Protein AF-A0A918HJY4-F1 (afdb_monomer_lite)

Sequence (134 aa):
MRSRVPYRKIPTGVTMERHVLESLLTGDDEASLKALATLRSGATYWVGDRAQPAGQHAGVFNRRLQRMRMRGLEPLGLERAVQLIREHGRPVRTGLIDSADRTWTTLLFLTEDGSALLACAGWPLPLVISEPPL

Organism: NCBI:txid68254

Secondary structure (DSSP, 8-state):
-----------SS-PPPHHHHHHH---SSHHHHHHHHHHHTT-EEEE-S--B-HHHHHHHHHHHHHHHHTTT---BTHHHHHHHHHHH-S-EEEEEEE-TTSSEEEEEEEETTSSSEEEEEEEESS---PPPP-

Structure (mmCIF, N/CA/C/O backbone):
data_AF-A0A918HJY4-F1
#
_entry.id   AF-A0A918HJY4-F1
#
loop_
_atom_site.group_PDB
_atom_site.id
_atom_site.type_symbol
_atom_site.label_atom_id
_atom_site.label_alt_id
_atom_site.label_comp_id
_atom_site.label_asym_id
_atom_site.label_entity_id
_atom_site.label_seq_id
_atom_site.pdbx_PDB_ins_code
_atom_site.Cartn_x
_atom_site.Cartn_y
_atom_site.Cartn_z
_atom_site.occupancy
_atom_site.B_iso_or_equiv
_atom_site.auth_seq_id
_atom_site.auth_comp_id
_atom_site.auth_asym_id
_atom_site.auth_atom_id
_atom_site.pdbx_PDB_model_num
ATOM 1 N N . MET A 1 1 ? 29.808 -1.684 5.540 1.00 31.88 1 MET A N 1
ATOM 2 C CA . MET A 1 1 ? 29.108 -2.984 5.633 1.00 31.88 1 MET A CA 1
ATOM 3 C C . MET A 1 1 ? 27.619 -2.722 5.875 1.00 31.88 1 MET A C 1
ATOM 5 O O . MET A 1 1 ? 27.219 -2.482 7.005 1.00 31.88 1 MET A O 1
ATOM 9 N N . ARG A 1 2 ? 26.800 -2.600 4.817 1.00 35.09 2 ARG A N 1
ATOM 10 C CA . ARG A 1 2 ? 25.359 -2.310 4.967 1.00 35.09 2 ARG A CA 1
ATOM 11 C C . ARG A 1 2 ? 24.637 -3.614 5.295 1.00 35.09 2 ARG A C 1
ATOM 13 O O . ARG A 1 2 ? 24.526 -4.485 4.438 1.00 35.09 2 ARG A O 1
ATOM 20 N N . SER A 1 3 ? 24.207 -3.740 6.547 1.00 26.62 3 SER A N 1
ATOM 21 C CA . SER A 1 3 ? 23.394 -4.852 7.033 1.00 26.62 3 SER A CA 1
ATOM 22 C C . SER A 1 3 ? 22.150 -4.997 6.153 1.00 26.62 3 SER A C 1
ATOM 24 O O . SER A 1 3 ? 21.300 -4.105 6.104 1.00 26.62 3 SER A O 1
ATOM 26 N N . ARG A 1 4 ? 22.078 -6.100 5.400 1.00 39.03 4 ARG A N 1
ATOM 27 C CA . ARG A 1 4 ? 20.850 -6.546 4.743 1.00 39.03 4 ARG A CA 1
ATOM 28 C C . ARG A 1 4 ? 19.923 -6.976 5.870 1.00 39.03 4 ARG A C 1
ATOM 30 O O . ARG A 1 4 ? 20.166 -8.011 6.480 1.00 39.03 4 ARG A O 1
ATOM 37 N N . VAL A 1 5 ? 18.899 -6.177 6.167 1.00 35.69 5 VAL A N 1
ATOM 38 C CA . VAL A 1 5 ? 17.788 -6.637 7.007 1.00 35.69 5 VAL A CA 1
ATOM 39 C C . VAL A 1 5 ? 17.238 -7.887 6.312 1.00 35.69 5 VAL A C 1
ATOM 41 O O . VAL A 1 5 ? 16.778 -7.768 5.174 1.00 35.69 5 VAL A O 1
ATOM 44 N N . PRO A 1 6 ? 17.368 -9.089 6.901 1.00 37.25 6 PRO A N 1
ATOM 45 C CA . PRO A 1 6 ? 16.893 -10.297 6.252 1.00 37.25 6 PRO A CA 1
ATOM 46 C C . PRO A 1 6 ? 15.381 -10.170 6.090 1.00 37.25 6 PRO A C 1
ATOM 48 O O . PRO A 1 6 ? 14.694 -9.755 7.028 1.00 37.25 6 PRO A O 1
ATOM 51 N N . TYR A 1 7 ? 14.882 -10.492 4.892 1.00 41.03 7 TYR A N 1
ATOM 52 C CA . TYR A 1 7 ? 13.454 -10.649 4.626 1.00 41.03 7 TYR A CA 1
ATOM 53 C C . TYR A 1 7 ? 12.853 -11.460 5.777 1.00 41.03 7 TYR A C 1
ATOM 55 O O . TYR A 1 7 ? 13.24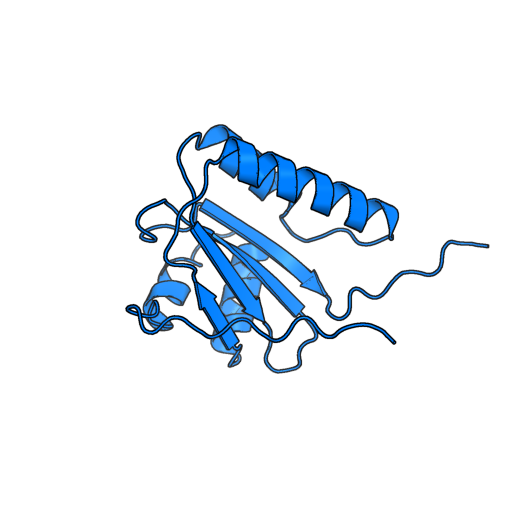1 -12.602 6.032 1.00 41.03 7 TYR A O 1
ATOM 63 N N . ARG A 1 8 ? 12.002 -10.795 6.559 1.00 46.16 8 ARG A N 1
ATOM 64 C CA . ARG A 1 8 ? 11.432 -11.324 7.794 1.00 46.16 8 ARG A CA 1
ATOM 65 C C . ARG A 1 8 ? 10.645 -12.582 7.423 1.00 46.16 8 ARG A C 1
ATOM 67 O O . ARG A 1 8 ? 9.794 -12.515 6.544 1.00 46.16 8 ARG A O 1
ATOM 74 N N . LYS A 1 9 ? 10.978 -13.704 8.073 1.00 40.16 9 LYS A N 1
ATOM 75 C CA . LYS A 1 9 ? 10.272 -14.997 8.029 1.00 40.16 9 LYS A CA 1
ATOM 76 C C . LYS A 1 9 ? 8.768 -14.764 7.814 1.00 40.16 9 LYS A C 1
ATOM 78 O O . LYS A 1 9 ? 8.147 -14.122 8.661 1.00 40.16 9 LYS A O 1
ATOM 83 N N . ILE A 1 10 ? 8.222 -15.246 6.695 1.00 47.25 10 ILE A N 1
ATOM 84 C CA . ILE A 1 10 ? 6.778 -15.226 6.428 1.00 47.25 10 ILE A CA 1
ATOM 85 C C . ILE A 1 10 ? 6.127 -16.055 7.549 1.00 47.25 10 ILE A C 1
ATOM 87 O O . ILE A 1 10 ? 6.486 -17.228 7.694 1.00 47.25 10 ILE A O 1
ATOM 91 N N . PRO A 1 11 ? 5.275 -15.475 8.414 1.00 43.75 11 PRO A N 1
ATOM 92 C CA . PRO A 1 11 ? 4.579 -16.245 9.434 1.00 43.75 11 PRO A CA 1
ATOM 93 C C . PRO A 1 11 ? 3.639 -17.235 8.747 1.00 43.75 11 PRO A C 1
ATOM 95 O O . PRO A 1 11 ? 2.965 -16.887 7.786 1.00 43.75 11 PRO A O 1
ATOM 98 N N . THR A 1 12 ? 3.579 -18.462 9.252 1.00 44.31 12 THR A N 1
ATOM 99 C CA . THR A 1 12 ? 2.701 -19.547 8.784 1.00 44.31 12 THR A CA 1
ATOM 100 C C . THR A 1 12 ? 1.235 -19.340 9.206 1.00 44.31 12 THR A C 1
ATOM 102 O O . THR A 1 12 ? 0.589 -20.267 9.689 1.00 44.31 12 THR A O 1
ATOM 105 N N . GLY A 1 13 ? 0.731 -18.108 9.092 1.00 44.38 13 GLY A N 1
ATOM 106 C CA . GLY A 1 13 ? -0.693 -17.774 9.134 1.00 44.38 13 GLY A CA 1
ATOM 107 C C . GLY A 1 13 ? -1.265 -17.788 7.717 1.00 44.38 13 GLY A C 1
ATOM 108 O O . GLY A 1 13 ? -0.501 -17.699 6.755 1.00 44.38 13 GLY A O 1
ATOM 109 N N . VAL A 1 14 ? -2.587 -17.950 7.583 1.00 52.50 14 VAL A N 1
ATOM 110 C CA . VAL A 1 14 ? -3.303 -17.955 6.293 1.00 52.50 14 VAL A CA 1
ATOM 111 C C . VAL A 1 14 ? -2.826 -16.770 5.456 1.00 52.50 14 VAL A C 1
ATOM 113 O O . VAL A 1 14 ? -3.150 -15.620 5.740 1.00 52.50 14 VAL A O 1
ATOM 116 N N . THR A 1 15 ? -1.998 -17.049 4.453 1.00 71.94 15 THR A N 1
ATOM 117 C CA . THR A 1 15 ? -1.514 -16.016 3.545 1.00 71.94 15 THR A CA 1
ATOM 118 C C . THR A 1 15 ? -2.700 -15.625 2.679 1.00 71.94 15 THR A C 1
ATOM 120 O O . THR A 1 15 ? -3.377 -16.500 2.147 1.00 71.94 15 THR A O 1
ATOM 123 N N . MET A 1 16 ? -2.999 -14.328 2.584 1.00 89.25 16 MET A N 1
ATOM 124 C CA . MET A 1 16 ? -4.033 -13.843 1.669 1.00 89.25 16 MET A CA 1
ATOM 125 C C . MET A 1 16 ? -3.768 -14.421 0.279 1.00 89.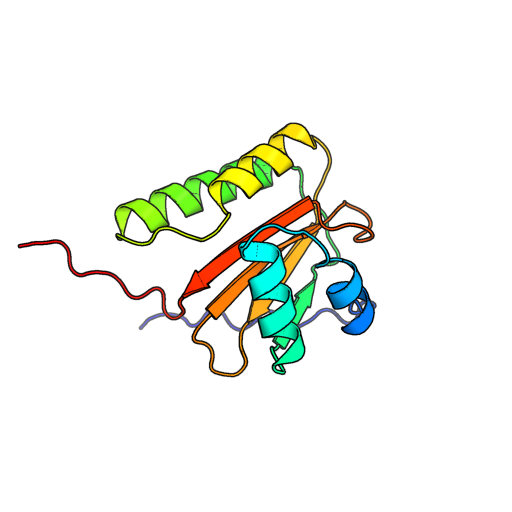25 16 MET A C 1
ATOM 127 O O . MET A 1 16 ? -2.672 -14.250 -0.240 1.00 89.25 16 MET A O 1
ATOM 131 N N . GLU A 1 17 ? -4.756 -15.089 -0.310 1.00 93.62 17 GLU A N 1
ATOM 132 C CA . GLU A 1 17 ? -4.614 -15.662 -1.646 1.00 93.62 17 GLU A CA 1
ATOM 133 C C . GLU A 1 17 ? -4.467 -14.563 -2.704 1.00 93.62 17 GLU A C 1
ATOM 135 O O . GLU A 1 17 ? -5.076 -13.492 -2.609 1.00 93.62 17 GLU A O 1
ATOM 140 N N . ARG A 1 18 ? -3.693 -14.837 -3.761 1.00 94.75 18 ARG A N 1
ATOM 141 C CA . ARG A 1 18 ? -3.380 -13.834 -4.797 1.00 94.75 18 ARG A CA 1
ATOM 142 C C . ARG A 1 18 ? -4.648 -13.284 -5.439 1.00 94.75 18 ARG A C 1
ATOM 144 O O . ARG A 1 18 ? -4.770 -12.076 -5.600 1.00 94.75 18 ARG A O 1
ATOM 151 N N . HIS A 1 19 ? -5.592 -14.163 -5.770 1.00 95.69 19 HIS A N 1
ATOM 152 C CA . HIS A 1 19 ? -6.849 -13.766 -6.402 1.00 95.69 19 HIS A CA 1
ATOM 153 C C . HIS A 1 19 ? -7.703 -12.876 -5.483 1.00 95.69 19 HIS A C 1
ATOM 155 O O . HIS A 1 19 ? -8.420 -12.007 -5.973 1.00 95.69 19 HIS A O 1
ATOM 161 N N . VAL A 1 20 ? -7.614 -13.057 -4.156 1.00 95.88 20 VAL A N 1
ATOM 162 C CA . VAL A 1 20 ? -8.282 -12.176 -3.188 1.00 95.88 20 VAL A CA 1
ATOM 163 C C . VAL A 1 20 ? -7.640 -10.802 -3.260 1.00 95.88 20 VAL A C 1
ATOM 165 O O . VAL A 1 20 ? -8.344 -9.820 -3.464 1.00 95.88 20 VAL A O 1
ATOM 168 N N . LEU A 1 21 ? -6.310 -10.724 -3.188 1.00 96.25 21 LEU A N 1
ATOM 169 C CA . LEU A 1 21 ? -5.611 -9.445 -3.287 1.00 96.25 21 LEU A CA 1
ATOM 170 C C . LEU A 1 21 ? -5.886 -8.728 -4.620 1.00 96.25 21 LEU A C 1
ATOM 172 O O . LEU A 1 21 ? -6.122 -7.524 -4.619 1.00 96.25 21 LEU A O 1
ATOM 176 N N . GLU A 1 22 ? -5.922 -9.451 -5.741 1.00 96.88 22 GLU A N 1
ATOM 177 C CA . GLU A 1 22 ? -6.316 -8.887 -7.038 1.00 96.88 22 GLU A CA 1
ATOM 178 C C . GLU A 1 22 ? -7.724 -8.281 -6.999 1.00 96.88 22 GLU A C 1
ATOM 180 O O . GLU A 1 22 ? -7.923 -7.183 -7.514 1.00 96.88 22 GLU A O 1
ATOM 185 N N . SER A 1 23 ? -8.684 -8.950 -6.349 1.00 96.75 23 SER A N 1
ATOM 186 C CA . SER A 1 23 ? -10.055 -8.439 -6.214 1.00 96.75 23 SER A CA 1
ATOM 187 C C . SER A 1 23 ? -10.175 -7.199 -5.321 1.00 96.75 23 SER A C 1
ATOM 189 O O . SER A 1 23 ? -11.150 -6.466 -5.442 1.00 96.75 23 SER A O 1
ATOM 191 N N . LEU A 1 24 ? -9.191 -6.937 -4.453 1.00 96.62 24 LEU A N 1
ATOM 192 C CA . LEU A 1 24 ? -9.148 -5.726 -3.627 1.00 96.62 24 LEU A CA 1
ATOM 193 C C . LEU A 1 24 ? -8.503 -4.533 -4.347 1.00 96.62 24 LEU A C 1
ATOM 195 O O . LEU A 1 24 ? -8.679 -3.395 -3.920 1.00 96.62 24 LEU A O 1
ATOM 199 N N . LEU A 1 25 ? -7.756 -4.771 -5.430 1.00 96.19 25 LEU A N 1
ATOM 200 C CA . LEU A 1 25 ? -7.044 -3.748 -6.207 1.00 96.19 25 LEU A CA 1
ATOM 201 C C . LEU A 1 25 ? -7.888 -3.211 -7.377 1.00 96.19 25 LEU A C 1
ATOM 203 O O . LEU A 1 25 ? -7.358 -2.888 -8.436 1.00 96.19 25 LEU A O 1
ATOM 207 N N . THR A 1 26 ? -9.206 -3.120 -7.203 1.00 89.38 26 THR A N 1
ATOM 208 C CA . THR A 1 26 ? -10.149 -2.642 -8.232 1.00 89.38 26 THR A CA 1
ATOM 209 C C . THR A 1 26 ? -10.376 -1.130 -8.192 1.00 89.38 26 THR A C 1
ATOM 211 O O . THR A 1 26 ? -11.348 -0.649 -8.763 1.00 89.38 26 THR A O 1
ATOM 214 N N . GLY A 1 27 ? -9.538 -0.380 -7.471 1.00 83.69 27 GLY A N 1
ATOM 215 C CA . GLY A 1 27 ? -9.596 1.080 -7.462 1.00 83.69 27 GLY A CA 1
ATOM 216 C C . GLY A 1 27 ? -9.166 1.672 -8.805 1.00 83.69 27 GLY A C 1
ATOM 217 O O . GLY A 1 27 ? -8.258 1.152 -9.451 1.00 83.69 27 GLY A O 1
ATOM 218 N N . ASP A 1 28 ? -9.785 2.789 -9.187 1.00 86.88 28 ASP A N 1
ATOM 219 C CA . ASP A 1 28 ? -9.492 3.499 -10.442 1.00 86.88 28 ASP A CA 1
ATOM 220 C C . ASP A 1 28 ? -8.288 4.453 -10.336 1.00 86.88 28 ASP A C 1
ATOM 222 O O . ASP A 1 28 ? -7.912 5.107 -11.311 1.00 86.88 28 ASP A O 1
ATOM 226 N N . ASP A 1 29 ? -7.673 4.569 -9.155 1.00 92.50 29 ASP A N 1
ATOM 227 C CA . ASP A 1 29 ? -6.473 5.380 -8.985 1.00 92.50 29 ASP A CA 1
ATOM 228 C C . ASP A 1 29 ? -5.239 4.701 -9.600 1.00 92.50 29 ASP A C 1
ATOM 230 O O . ASP A 1 29 ? -5.103 3.475 -9.632 1.00 92.50 29 ASP A O 1
ATOM 234 N N . GLU A 1 30 ? -4.299 5.519 -10.073 1.00 94.69 30 GLU A N 1
ATOM 235 C CA . GLU A 1 30 ? -3.109 5.048 -10.785 1.00 94.69 30 GLU A CA 1
ATOM 236 C C . GLU A 1 30 ? -2.266 4.063 -9.952 1.00 94.69 30 GLU A C 1
ATOM 238 O O . GLU A 1 30 ? -1.685 3.124 -10.505 1.00 94.69 30 GLU A O 1
ATOM 243 N N . ALA A 1 31 ? -2.208 4.233 -8.623 1.00 95.81 31 ALA A N 1
ATOM 244 C CA . ALA A 1 31 ? -1.452 3.329 -7.763 1.00 95.81 31 ALA A CA 1
ATOM 245 C C . ALA A 1 31 ? -2.104 1.942 -7.727 1.00 95.81 31 ALA A C 1
ATOM 247 O O . ALA A 1 31 ? -1.395 0.945 -7.883 1.00 95.81 31 ALA A O 1
ATOM 248 N N . SER A 1 32 ? -3.431 1.877 -7.593 1.00 95.94 32 SER A N 1
ATOM 249 C CA . SER A 1 32 ? -4.196 0.623 -7.582 1.00 95.94 32 SER A CA 1
ATOM 250 C C . SER A 1 32 ? -4.096 -0.118 -8.916 1.00 95.94 32 SER A C 1
ATOM 252 O O . SER A 1 32 ? -3.772 -1.309 -8.935 1.00 95.94 32 SER A O 1
ATOM 254 N N . LEU A 1 33 ? -4.247 0.591 -10.039 1.00 96.38 33 LEU A N 1
ATOM 255 C CA . LEU A 1 33 ? -4.094 0.009 -11.378 1.00 96.38 33 LEU A CA 1
ATOM 256 C C . LEU A 1 33 ? -2.686 -0.562 -11.594 1.00 96.38 33 LEU A C 1
ATOM 258 O O . LEU A 1 33 ? -2.521 -1.694 -12.062 1.00 96.38 33 LEU A O 1
ATOM 262 N N . LYS A 1 34 ? -1.652 0.193 -11.207 1.00 97.00 34 LYS A N 1
ATOM 263 C CA . LYS A 1 34 ? -0.261 -0.254 -11.321 1.00 97.00 34 LYS A CA 1
ATOM 264 C C . LYS A 1 34 ? 0.038 -1.436 -10.400 1.00 97.00 34 LYS A C 1
ATOM 266 O O . LYS A 1 34 ? 0.749 -2.359 -10.805 1.00 97.00 34 LYS A O 1
ATOM 271 N N . ALA A 1 35 ? -0.509 -1.439 -9.187 1.00 97.62 35 ALA A N 1
ATOM 272 C CA . ALA A 1 35 ? -0.388 -2.541 -8.241 1.00 97.62 35 ALA A CA 1
ATOM 273 C C . ALA A 1 35 ? -0.997 -3.832 -8.799 1.00 97.62 35 ALA A C 1
ATOM 275 O O . ALA A 1 35 ? -0.343 -4.875 -8.771 1.00 97.62 35 ALA A O 1
ATOM 276 N N . LEU A 1 36 ? -2.205 -3.750 -9.366 1.00 97.75 36 LEU A N 1
ATOM 277 C CA . LEU A 1 36 ? -2.893 -4.882 -9.985 1.00 97.75 36 LEU A CA 1
ATOM 278 C C . LEU A 1 36 ? -2.109 -5.434 -11.179 1.00 97.75 36 LEU A C 1
ATOM 280 O O . LEU A 1 36 ? -1.880 -6.641 -11.266 1.00 97.75 36 LEU A O 1
ATOM 284 N N . ALA A 1 37 ? -1.648 -4.559 -12.076 1.00 96.94 37 ALA A N 1
ATOM 285 C CA . ALA A 1 37 ? -0.833 -4.959 -13.221 1.00 96.94 37 ALA A CA 1
ATOM 286 C C . ALA A 1 37 ? 0.474 -5.639 -12.774 1.00 96.94 37 ALA A C 1
ATOM 288 O O . ALA A 1 37 ? 0.849 -6.692 -13.297 1.00 96.94 37 ALA A O 1
ATOM 289 N N . THR A 1 38 ? 1.133 -5.083 -11.753 1.00 97.00 38 THR A N 1
ATOM 290 C CA . THR A 1 38 ? 2.358 -5.646 -11.169 1.00 97.00 38 THR A CA 1
ATOM 291 C C . THR A 1 38 ? 2.091 -7.024 -10.564 1.00 97.00 38 THR A C 1
ATOM 293 O O . THR A 1 38 ? 2.841 -7.967 -10.817 1.00 97.00 38 THR A O 1
ATOM 296 N N . LEU A 1 39 ? 0.994 -7.171 -9.815 1.00 96.75 39 LEU A N 1
ATOM 297 C CA . LEU A 1 39 ? 0.599 -8.436 -9.203 1.00 96.75 39 LEU A CA 1
ATOM 298 C C . LEU A 1 39 ? 0.333 -9.522 -10.252 1.00 96.75 39 LEU A C 1
ATOM 300 O O . LEU A 1 39 ? 0.846 -10.633 -10.120 1.00 96.75 39 LEU A O 1
ATOM 304 N N . ARG A 1 40 ? -0.390 -9.187 -11.324 1.00 96.56 40 ARG A N 1
ATOM 305 C CA . ARG A 1 40 ? -0.673 -10.099 -12.446 1.00 96.56 40 ARG A CA 1
ATOM 306 C C . ARG A 1 40 ? 0.572 -10.486 -13.240 1.00 96.56 40 ARG A C 1
ATOM 308 O O . ARG A 1 40 ? 0.629 -11.579 -13.789 1.00 96.56 40 ARG A O 1
ATOM 315 N N . SER A 1 41 ? 1.598 -9.640 -13.233 1.00 96.00 41 SER A N 1
ATOM 316 C CA . SER A 1 41 ? 2.887 -9.886 -13.899 1.00 96.00 41 SER A CA 1
ATOM 317 C C . SER A 1 41 ? 3.834 -10.797 -13.099 1.00 96.00 41 SER A C 1
ATOM 319 O O . SER A 1 41 ? 5.034 -10.831 -13.356 1.00 96.00 41 SER A O 1
ATOM 321 N N . GLY A 1 42 ? 3.321 -11.530 -12.106 1.00 95.12 42 GLY A N 1
ATOM 322 C CA . GLY A 1 42 ? 4.098 -12.512 -11.344 1.00 95.12 42 GLY A CA 1
ATOM 323 C C . GLY A 1 42 ? 4.876 -11.939 -10.157 1.00 95.12 42 GLY A C 1
ATOM 324 O O . GLY A 1 42 ? 5.809 -12.577 -9.674 1.00 95.12 42 GLY A O 1
ATOM 325 N N . ALA A 1 43 ? 4.501 -10.758 -9.657 1.00 95.94 43 ALA A N 1
ATOM 326 C CA . ALA A 1 43 ? 5.120 -10.168 -8.471 1.00 95.94 43 ALA A CA 1
ATOM 327 C C . ALA A 1 43 ? 5.042 -11.075 -7.233 1.00 95.94 43 ALA A C 1
ATOM 329 O O . ALA A 1 43 ? 4.085 -11.841 -7.052 1.00 95.94 43 ALA A O 1
ATOM 330 N N . THR A 1 44 ? 6.018 -10.926 -6.340 1.00 95.12 44 THR A N 1
ATOM 331 C CA . THR A 1 44 ? 5.944 -11.466 -4.977 1.00 95.12 44 THR A CA 1
ATOM 332 C C . THR A 1 44 ? 5.165 -10.510 -4.088 1.00 95.12 44 THR A C 1
ATOM 334 O O . THR A 1 44 ? 5.245 -9.298 -4.272 1.00 95.12 44 THR A O 1
ATOM 337 N N . TYR A 1 45 ? 4.429 -11.028 -3.110 1.00 95.44 45 TYR A N 1
ATOM 338 C CA . TYR A 1 45 ? 3.670 -10.188 -2.192 1.00 95.44 45 TYR A CA 1
ATOM 339 C C . TYR A 1 45 ? 3.595 -10.808 -0.799 1.00 95.44 45 TYR A C 1
ATOM 341 O O . TYR A 1 45 ? 3.819 -12.006 -0.618 1.00 95.44 45 TYR A O 1
ATOM 349 N N . TRP A 1 46 ? 3.275 -9.971 0.182 1.00 94.00 46 TRP A N 1
ATOM 350 C CA . TRP A 1 46 ? 2.899 -10.400 1.523 1.00 94.00 46 TRP A CA 1
ATOM 351 C C . TRP A 1 46 ? 1.908 -9.408 2.129 1.00 94.00 46 TRP A C 1
ATOM 353 O O . TRP A 1 46 ? 1.952 -8.211 1.842 1.00 94.00 46 TRP A O 1
ATOM 363 N N . VAL A 1 47 ? 1.040 -9.902 3.006 1.00 92.25 47 VAL A N 1
ATOM 364 C CA . VAL A 1 47 ? 0.135 -9.090 3.826 1.00 92.25 47 VAL A CA 1
ATOM 365 C C . VAL A 1 47 ? 0.365 -9.473 5.279 1.00 92.25 47 VAL A C 1
ATOM 367 O O . VAL A 1 47 ? 0.447 -10.652 5.606 1.00 92.25 47 VAL A O 1
ATOM 370 N N . GLY A 1 48 ? 0.555 -8.482 6.146 1.00 89.19 48 GLY A N 1
ATOM 371 C CA . GLY A 1 48 ? 0.766 -8.724 7.567 1.00 89.19 48 GLY A CA 1
ATOM 372 C C . GLY A 1 48 ? -0.548 -9.010 8.290 1.00 89.19 48 GLY A C 1
ATOM 373 O O . GLY A 1 48 ? -1.507 -8.258 8.143 1.00 89.19 48 GLY A O 1
ATOM 374 N N . ASP A 1 49 ? -0.558 -10.028 9.152 1.00 85.88 49 ASP A N 1
ATOM 375 C CA . ASP A 1 49 ? -1.744 -10.418 9.937 1.00 85.88 49 ASP A CA 1
ATOM 376 C C . ASP A 1 49 ? -2.145 -9.392 11.009 1.00 85.88 49 ASP A C 1
ATOM 378 O O . ASP A 1 49 ? -3.267 -9.400 11.515 1.00 85.88 49 ASP A O 1
ATOM 382 N N . ARG A 1 50 ? -1.213 -8.518 11.408 1.00 88.56 50 ARG A N 1
ATOM 383 C CA . ARG A 1 50 ? -1.415 -7.562 12.503 1.00 88.56 50 ARG A CA 1
ATOM 384 C C . ARG A 1 50 ? -1.781 -6.190 11.965 1.00 88.56 50 ARG A C 1
ATOM 386 O O . ARG A 1 50 ? -1.004 -5.590 11.220 1.00 88.56 50 ARG A O 1
ATOM 393 N N . ALA A 1 51 ? -2.908 -5.668 12.430 1.00 92.31 51 ALA A N 1
ATOM 394 C CA . ALA A 1 51 ? -3.234 -4.263 12.270 1.00 92.31 51 ALA A CA 1
ATOM 395 C C . ALA A 1 51 ? -2.426 -3.407 13.260 1.00 92.31 51 ALA A C 1
ATOM 397 O O . ALA A 1 51 ? -2.116 -3.849 14.369 1.00 92.31 51 ALA A O 1
ATOM 398 N N . GLN A 1 52 ? -2.083 -2.180 12.871 1.00 90.81 52 GLN A N 1
ATOM 399 C CA . GLN A 1 52 ? -1.529 -1.177 13.786 1.00 90.81 52 GLN A CA 1
ATOM 400 C C . GLN A 1 52 ? -2.416 0.071 13.803 1.00 90.81 52 GLN A C 1
ATOM 402 O O . GLN A 1 52 ? -3.119 0.329 12.823 1.00 90.81 52 GLN A O 1
ATOM 407 N N . PRO A 1 53 ? -2.375 0.880 14.876 1.00 92.06 53 PRO A N 1
ATOM 408 C CA . PRO A 1 53 ? -3.187 2.089 14.973 1.00 92.06 53 PRO A CA 1
ATOM 409 C C . PRO A 1 53 ? -2.971 3.037 13.782 1.00 92.06 53 PRO A C 1
ATOM 411 O O . PRO A 1 53 ? -1.828 3.367 13.448 1.00 92.06 53 PRO A O 1
ATOM 414 N N . ALA A 1 54 ? -4.061 3.533 13.183 1.00 85.31 54 ALA A N 1
ATOM 415 C CA . ALA A 1 54 ? -4.013 4.449 12.037 1.00 85.31 54 ALA A CA 1
ATOM 416 C C . ALA A 1 54 ? -3.121 5.671 12.289 1.00 85.31 54 ALA A C 1
ATOM 418 O O . ALA A 1 54 ? -2.287 6.004 11.451 1.00 85.31 54 ALA A O 1
ATOM 419 N N . GLY A 1 55 ? -3.233 6.308 13.462 1.00 80.75 55 GLY A N 1
ATOM 420 C CA . GLY A 1 55 ? -2.418 7.478 13.809 1.00 80.75 55 GLY A CA 1
ATOM 421 C C . GLY A 1 55 ? -0.911 7.190 13.795 1.00 80.75 55 GLY A C 1
ATOM 422 O O . GLY A 1 55 ? -0.125 7.992 13.283 1.00 80.75 55 GLY A O 1
ATOM 423 N N . GLN A 1 56 ? -0.504 6.010 14.275 1.00 86.75 56 GLN A N 1
ATOM 424 C CA . GLN A 1 56 ? 0.889 5.566 14.229 1.00 86.75 56 GLN A CA 1
ATOM 425 C C . GLN A 1 56 ? 1.338 5.316 12.782 1.00 86.75 56 GLN A C 1
ATOM 427 O O . GLN A 1 56 ? 2.391 5.817 12.375 1.00 86.75 56 GLN A O 1
ATOM 432 N N . HIS A 1 57 ? 0.537 4.600 11.987 1.00 85.19 57 HIS A N 1
ATOM 433 C CA . HIS A 1 57 ? 0.856 4.327 10.584 1.00 85.19 57 HIS A CA 1
ATOM 434 C C . HIS A 1 57 ? 0.942 5.607 9.747 1.00 85.19 57 HIS A C 1
ATOM 436 O O . HIS A 1 57 ? 1.942 5.821 9.058 1.00 85.19 57 HIS A O 1
ATOM 442 N N . ALA A 1 58 ? -0.038 6.502 9.864 1.00 87.81 58 ALA A N 1
ATOM 443 C CA . ALA A 1 58 ? -0.044 7.784 9.172 1.00 87.81 58 ALA A CA 1
ATOM 444 C C . ALA A 1 58 ? 1.183 8.637 9.530 1.00 87.81 58 ALA A C 1
ATOM 446 O O . ALA A 1 58 ? 1.783 9.256 8.653 1.00 87.81 58 ALA A O 1
ATOM 447 N N . GLY A 1 59 ? 1.604 8.648 10.800 1.00 89.06 59 GLY A N 1
ATOM 448 C CA . GLY A 1 59 ? 2.822 9.339 11.230 1.00 89.06 59 GLY A CA 1
ATOM 449 C C . GLY A 1 59 ? 4.095 8.763 10.597 1.00 89.06 59 GLY A C 1
ATOM 450 O O . GLY A 1 59 ? 4.930 9.513 10.083 1.00 89.06 59 GLY A O 1
ATOM 451 N N . VAL A 1 60 ? 4.234 7.433 10.588 1.00 92.50 60 VAL A N 1
ATOM 452 C CA . VAL A 1 60 ? 5.380 6.733 9.979 1.00 92.50 60 VAL A CA 1
ATOM 453 C C . VAL A 1 60 ? 5.457 6.996 8.475 1.00 92.50 60 VAL A C 1
ATOM 455 O O . VAL A 1 60 ? 6.532 7.325 7.964 1.00 92.50 60 VAL A O 1
ATOM 458 N N . PHE A 1 61 ? 4.335 6.886 7.764 1.00 92.50 61 PHE A N 1
ATOM 459 C CA . PHE A 1 61 ? 4.309 7.044 6.312 1.00 92.50 61 PHE A CA 1
ATOM 460 C C . PHE A 1 61 ? 4.371 8.497 5.857 1.00 92.50 61 PHE A C 1
ATOM 462 O O . PHE A 1 61 ? 5.022 8.760 4.851 1.00 92.50 61 PHE A O 1
ATOM 469 N N . ASN A 1 62 ? 3.870 9.451 6.647 1.00 93.81 62 ASN A N 1
ATOM 470 C CA . ASN A 1 62 ? 4.140 10.865 6.397 1.00 93.81 62 ASN A CA 1
ATOM 471 C C . ASN A 1 62 ? 5.647 11.159 6.482 1.00 93.81 62 ASN A C 1
ATOM 473 O O . ASN A 1 62 ? 6.230 11.736 5.571 1.00 93.81 62 ASN A O 1
ATOM 477 N N . ARG A 1 63 ? 6.335 10.675 7.528 1.00 95.12 63 ARG A N 1
ATOM 478 C CA . ARG A 1 63 ? 7.803 10.816 7.627 1.00 95.12 63 ARG A CA 1
ATOM 479 C C . ARG A 1 63 ? 8.536 10.110 6.485 1.00 95.12 63 ARG A C 1
ATOM 481 O O . ARG A 1 63 ? 9.616 10.540 6.085 1.00 95.12 63 ARG A O 1
ATOM 488 N N . ARG A 1 64 ? 7.997 8.999 5.975 1.00 92.50 64 ARG A N 1
ATOM 489 C CA . ARG A 1 64 ? 8.550 8.309 4.803 1.00 92.50 64 ARG A CA 1
ATOM 490 C C . ARG A 1 64 ? 8.393 9.156 3.540 1.00 92.50 64 ARG A C 1
ATOM 492 O O . ARG A 1 64 ? 9.397 9.345 2.865 1.00 92.50 64 ARG A O 1
ATOM 499 N N . LEU A 1 65 ? 7.205 9.707 3.293 1.00 94.12 65 LEU A N 1
ATOM 500 C CA . LEU A 1 65 ? 6.925 10.619 2.183 1.00 94.12 65 LEU A CA 1
ATOM 501 C C . LEU A 1 65 ? 7.896 11.802 2.177 1.00 94.12 65 LEU A C 1
ATOM 503 O O . LEU A 1 65 ? 8.581 12.019 1.183 1.00 94.12 65 LEU A O 1
ATOM 507 N N . GLN A 1 66 ? 8.053 12.487 3.314 1.00 94.94 66 GLN A N 1
ATOM 508 C CA . GLN A 1 66 ? 8.993 13.607 3.428 1.00 94.94 66 GLN A CA 1
ATOM 509 C C . GLN A 1 66 ? 10.430 13.189 3.084 1.00 94.94 66 GLN A C 1
ATOM 511 O O . GLN A 1 66 ? 11.123 13.872 2.337 1.00 94.94 66 GLN A O 1
ATOM 516 N N . ARG A 1 67 ? 10.886 12.025 3.569 1.00 93.12 67 ARG A N 1
ATOM 517 C CA . ARG A 1 67 ? 12.230 11.511 3.249 1.00 93.12 67 ARG A CA 1
ATOM 518 C C . ARG A 1 67 ? 12.413 11.122 1.786 1.00 93.12 67 ARG A C 1
ATOM 520 O O . ARG A 1 67 ? 13.538 11.195 1.305 1.00 93.12 67 ARG A O 1
ATOM 527 N N . MET A 1 68 ? 11.363 10.670 1.112 1.00 91.88 68 MET A N 1
ATOM 528 C CA . MET A 1 68 ? 11.403 10.338 -0.314 1.00 91.88 68 MET A CA 1
ATOM 529 C C . MET A 1 68 ? 11.486 11.613 -1.154 1.00 91.88 68 MET A C 1
ATOM 531 O O . MET A 1 68 ? 12.398 11.734 -1.968 1.00 91.88 68 MET A O 1
ATOM 535 N N . ARG A 1 69 ? 10.651 12.609 -0.834 1.00 93.56 69 ARG A N 1
ATOM 536 C CA . ARG A 1 69 ? 10.669 13.938 -1.461 1.00 93.56 69 ARG A CA 1
ATOM 537 C C . ARG A 1 69 ? 12.012 14.642 -1.306 1.00 93.56 69 ARG A C 1
ATOM 539 O O . ARG A 1 69 ? 12.582 15.094 -2.290 1.00 93.56 69 ARG A O 1
ATOM 546 N N . MET A 1 70 ? 12.585 14.634 -0.099 1.00 91.81 70 MET A N 1
ATOM 547 C CA . MET A 1 70 ? 13.935 15.170 0.149 1.00 91.81 70 MET A CA 1
ATOM 548 C C . MET A 1 70 ? 15.035 14.481 -0.675 1.00 91.81 70 MET A C 1
ATOM 550 O O . MET A 1 70 ? 16.135 15.008 -0.780 1.00 91.81 70 MET A O 1
ATOM 554 N N . ARG A 1 71 ? 14.773 13.293 -1.228 1.00 87.94 71 ARG A N 1
ATOM 555 C CA . ARG A 1 71 ? 15.701 12.535 -2.080 1.00 87.94 71 ARG A CA 1
ATOM 556 C C . ARG A 1 71 ? 15.331 12.602 -3.565 1.00 87.94 71 ARG A C 1
ATOM 558 O O . ARG A 1 71 ? 15.824 11.785 -4.336 1.00 87.94 71 ARG A O 1
ATOM 565 N N . GLY A 1 72 ? 14.451 13.528 -3.950 1.00 89.81 72 GLY A N 1
ATOM 566 C CA . GLY A 1 72 ? 14.029 13.723 -5.337 1.00 89.81 72 GLY A CA 1
ATOM 567 C C . GLY A 1 72 ? 13.080 12.649 -5.869 1.00 89.81 72 GLY A C 1
ATOM 568 O O . GLY A 1 72 ? 12.934 12.525 -7.080 1.00 89.81 72 GLY A O 1
ATOM 569 N N . LEU A 1 73 ? 12.450 11.863 -4.991 1.00 91.50 73 LEU A N 1
ATOM 570 C CA . LEU A 1 73 ? 11.518 10.812 -5.380 1.00 91.50 73 LEU A CA 1
ATOM 571 C C . LEU A 1 73 ? 10.107 11.157 -4.908 1.00 91.50 73 LEU A C 1
ATOM 573 O O . LEU A 1 73 ? 9.851 11.249 -3.706 1.00 91.50 73 LEU A O 1
ATOM 577 N N . GLU A 1 74 ? 9.190 11.270 -5.866 1.00 93.50 74 GLU A N 1
ATOM 578 C CA . GLU A 1 74 ? 7.763 11.437 -5.608 1.00 93.50 74 GLU A CA 1
ATOM 579 C C . GLU A 1 74 ? 7.062 10.071 -5.704 1.00 93.50 74 GLU A C 1
ATOM 581 O O . GLU A 1 74 ? 6.957 9.502 -6.793 1.00 93.50 74 GLU A O 1
ATOM 586 N N . PRO A 1 75 ? 6.642 9.476 -4.575 1.00 94.31 75 PRO A N 1
ATOM 587 C CA . PRO A 1 75 ? 5.936 8.204 -4.592 1.00 94.31 75 PRO A CA 1
ATOM 588 C C . PRO A 1 75 ? 4.511 8.374 -5.112 1.00 94.31 75 PRO A C 1
ATOM 590 O O . PRO A 1 75 ? 3.768 9.250 -4.670 1.00 94.31 75 PRO A O 1
ATOM 593 N N . LEU A 1 76 ? 4.093 7.449 -5.967 1.00 96.00 76 LEU A N 1
ATOM 594 C CA . LEU A 1 76 ? 2.734 7.396 -6.475 1.00 96.00 76 LEU A CA 1
ATOM 595 C C . LEU A 1 76 ? 1.762 7.091 -5.326 1.00 96.00 76 LEU A C 1
ATOM 597 O O . LEU A 1 76 ? 1.918 6.082 -4.642 1.00 96.00 76 LEU A O 1
ATOM 601 N N . GLY A 1 77 ? 0.781 7.964 -5.091 1.00 95.06 77 GLY A N 1
ATOM 602 C CA . GLY A 1 77 ? -0.339 7.728 -4.167 1.00 95.06 77 GLY A CA 1
ATOM 603 C C . GLY A 1 77 ? -0.048 7.846 -2.662 1.00 95.06 77 GLY A C 1
ATOM 604 O O . GLY A 1 77 ? -0.988 7.818 -1.868 1.00 95.06 77 GLY A O 1
ATOM 605 N N . LEU A 1 78 ? 1.206 8.024 -2.217 1.00 95.94 78 LEU A N 1
ATOM 606 C CA . LEU A 1 78 ? 1.529 7.951 -0.777 1.00 95.94 78 LEU A CA 1
ATOM 607 C C . LEU A 1 78 ? 0.923 9.092 0.050 1.00 95.94 78 LEU A C 1
ATOM 609 O O . LEU A 1 78 ? 0.501 8.864 1.183 1.00 95.94 78 LEU A O 1
ATOM 613 N N . GLU A 1 79 ? 0.865 10.308 -0.493 1.00 95.56 79 GLU A N 1
ATOM 614 C CA . GLU A 1 79 ? 0.220 11.435 0.189 1.00 95.56 79 GLU A CA 1
ATOM 615 C C . GLU A 1 79 ? -1.272 11.176 0.409 1.00 95.56 79 GLU A C 1
ATOM 617 O O . GLU A 1 79 ? -1.760 11.283 1.538 1.00 95.56 79 GLU A O 1
ATOM 622 N N . ARG A 1 80 ? -1.976 10.739 -0.643 1.00 95.31 80 ARG A N 1
ATOM 623 C CA . ARG A 1 80 ? -3.397 10.399 -0.555 1.00 95.31 80 ARG A CA 1
ATOM 624 C C . ARG A 1 80 ? -3.637 9.225 0.391 1.00 95.31 80 ARG A C 1
ATOM 626 O O . ARG A 1 80 ? -4.558 9.283 1.201 1.00 95.31 80 ARG A O 1
ATOM 633 N N . ALA A 1 81 ? -2.776 8.208 0.367 1.00 95.31 81 ALA A N 1
ATOM 634 C CA . ALA A 1 81 ? -2.856 7.085 1.294 1.00 95.31 81 ALA A CA 1
ATOM 635 C C . ALA A 1 81 ? -2.749 7.538 2.761 1.00 95.31 81 ALA A C 1
ATOM 637 O O . ALA A 1 81 ? -3.544 7.116 3.597 1.00 95.31 81 ALA A O 1
ATOM 638 N N . VAL A 1 82 ? -1.819 8.445 3.086 1.00 95.12 82 VAL A N 1
ATOM 639 C CA . VAL A 1 82 ? -1.683 8.992 4.450 1.00 95.12 82 VAL A CA 1
ATOM 640 C C . VAL A 1 82 ? -2.944 9.739 4.892 1.00 95.12 82 VAL A C 1
ATOM 642 O O . VAL A 1 82 ? -3.326 9.618 6.058 1.00 95.12 82 VAL A O 1
ATOM 645 N N . GLN A 1 83 ? -3.588 10.493 3.998 1.00 95.62 83 GLN A N 1
ATOM 646 C CA . GLN A 1 83 ? -4.857 11.167 4.294 1.00 95.62 83 GLN A CA 1
ATOM 647 C C . GLN A 1 83 ? -5.970 10.153 4.579 1.00 95.62 83 GLN A C 1
ATOM 649 O O . GLN A 1 83 ? -6.573 10.206 5.647 1.00 95.62 83 GLN A O 1
ATOM 654 N N . LEU A 1 84 ? -6.157 9.170 3.694 1.00 95.38 84 LEU A N 1
ATOM 655 C CA . LEU A 1 84 ? -7.186 8.135 3.831 1.00 95.38 84 LEU A CA 1
ATOM 656 C C . LEU A 1 84 ? -7.030 7.312 5.117 1.00 95.38 84 LEU A C 1
ATOM 658 O O . LEU A 1 84 ? -8.014 7.017 5.787 1.00 95.38 84 LEU A O 1
ATOM 662 N N . ILE A 1 85 ? -5.798 6.991 5.528 1.00 94.62 85 ILE A N 1
ATOM 663 C CA . ILE A 1 85 ? -5.544 6.290 6.800 1.00 94.62 85 ILE A CA 1
ATOM 664 C C . ILE A 1 85 ? -5.953 7.154 8.000 1.00 94.62 85 ILE A C 1
ATOM 666 O O . ILE A 1 85 ? -6.496 6.636 8.975 1.00 94.62 85 ILE A O 1
ATOM 670 N N . ARG A 1 86 ? -5.685 8.467 7.955 1.00 94.00 86 ARG A N 1
ATOM 671 C CA . ARG A 1 86 ? -6.085 9.395 9.027 1.00 94.00 86 ARG A CA 1
ATOM 672 C C . ARG A 1 86 ? -7.599 9.521 9.109 1.00 94.00 86 ARG A C 1
ATOM 674 O O . ARG A 1 86 ? -8.134 9.448 10.208 1.00 94.00 86 ARG A O 1
ATOM 681 N N . GLU A 1 87 ? -8.250 9.683 7.961 1.00 95.50 87 GLU A N 1
ATOM 682 C CA . GLU A 1 87 ? -9.709 9.749 7.839 1.00 95.50 87 GLU A CA 1
ATOM 683 C C . GLU A 1 87 ? -10.364 8.450 8.332 1.00 95.50 87 GLU A C 1
ATOM 685 O O . GLU A 1 87 ? -11.362 8.499 9.045 1.00 95.50 87 GLU A O 1
ATOM 690 N N . HIS A 1 88 ? -9.768 7.291 8.027 1.00 95.31 88 HIS A N 1
ATOM 691 C CA . HIS A 1 88 ? -10.276 5.992 8.464 1.00 95.31 88 HIS A CA 1
ATOM 692 C C . HIS A 1 88 ? -10.293 5.834 9.992 1.00 95.31 88 HIS A C 1
ATOM 694 O O . HIS A 1 88 ? -11.198 5.204 10.535 1.00 95.31 88 HIS A O 1
ATOM 700 N N . GLY A 1 89 ? -9.285 6.360 10.699 1.00 94.12 89 GLY A N 1
ATOM 701 C CA . GLY A 1 89 ? -9.241 6.428 12.168 1.00 94.12 89 GLY A CA 1
ATOM 702 C C . GLY A 1 89 ? -9.133 5.091 12.924 1.00 94.12 89 GLY A C 1
ATOM 703 O O . GLY A 1 89 ? -8.847 5.093 14.121 1.00 94.12 89 GLY A O 1
ATOM 704 N N . ARG A 1 90 ? -9.311 3.947 12.256 1.00 96.06 90 ARG A N 1
ATOM 705 C CA . ARG A 1 90 ? -9.245 2.596 12.838 1.00 96.06 90 ARG A CA 1
ATOM 706 C C . ARG A 1 90 ? -7.908 1.905 12.541 1.00 96.06 90 ARG A C 1
ATOM 708 O O . ARG A 1 90 ? -7.178 2.353 11.659 1.00 96.06 90 ARG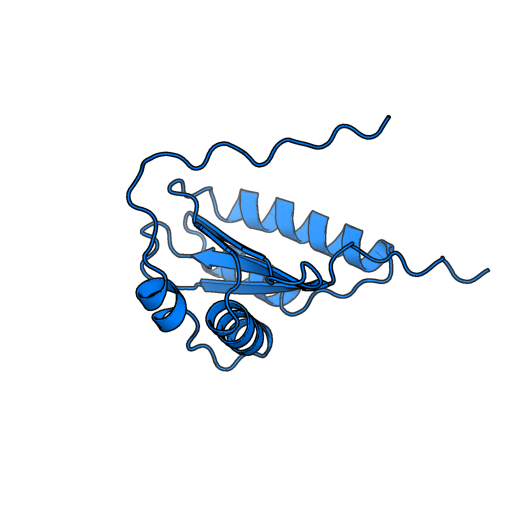 A O 1
ATOM 715 N N . PRO A 1 91 ? -7.539 0.834 13.266 1.00 95.94 91 PRO A N 1
ATOM 716 C CA . PRO A 1 91 ? -6.340 0.066 12.950 1.00 95.94 91 PRO A CA 1
ATOM 717 C C . PRO A 1 91 ? -6.317 -0.420 11.494 1.00 95.94 91 PRO A C 1
ATOM 719 O O . PRO A 1 91 ? -7.341 -0.816 10.946 1.00 95.94 91 PRO A O 1
ATOM 722 N N . VAL A 1 92 ? -5.135 -0.407 10.875 1.00 94.75 92 VAL A N 1
ATOM 723 C CA . VAL A 1 92 ? -4.938 -0.825 9.478 1.00 94.75 92 VAL A CA 1
ATOM 724 C C . VAL A 1 92 ? -3.870 -1.903 9.382 1.00 94.75 92 VAL A C 1
ATOM 726 O O . VAL A 1 92 ? -2.873 -1.864 10.111 1.00 94.75 92 VAL A O 1
ATOM 729 N N . ARG A 1 93 ? -4.061 -2.861 8.475 1.00 94.75 93 ARG A N 1
ATOM 730 C CA . ARG A 1 93 ? -3.023 -3.822 8.082 1.00 94.75 93 ARG A CA 1
ATOM 731 C C . ARG A 1 93 ? -2.183 -3.242 6.954 1.00 94.75 93 ARG A C 1
ATOM 733 O O . ARG A 1 93 ? -2.641 -2.396 6.188 1.00 94.75 93 ARG A O 1
ATOM 740 N N . THR A 1 94 ? -0.951 -3.726 6.841 1.00 94.50 94 THR A N 1
ATOM 741 C CA . THR A 1 94 ? -0.065 -3.370 5.729 1.00 94.50 94 THR A CA 1
ATOM 742 C C . THR A 1 94 ? 0.392 -4.602 4.972 1.00 94.50 94 THR A C 1
ATOM 744 O O . THR A 1 94 ? 0.548 -5.679 5.547 1.00 94.50 94 THR A O 1
ATOM 747 N N . GLY A 1 95 ? 0.615 -4.424 3.677 1.00 94.56 95 GLY A N 1
ATOM 748 C CA . GLY A 1 95 ? 1.211 -5.427 2.804 1.00 94.56 95 GLY A CA 1
ATOM 749 C C . GLY A 1 95 ? 2.151 -4.783 1.796 1.00 94.56 95 GLY A C 1
ATOM 750 O O . GLY A 1 95 ? 2.154 -3.560 1.640 1.00 94.56 95 GLY A O 1
ATOM 751 N N . LEU A 1 96 ? 2.952 -5.599 1.121 1.00 96.06 96 LEU A N 1
ATOM 752 C CA . LEU A 1 96 ? 3.785 -5.166 0.003 1.00 96.06 96 LEU A CA 1
ATOM 753 C C . LEU A 1 96 ? 3.573 -6.068 -1.208 1.00 96.06 96 LEU A C 1
ATOM 755 O O . LEU A 1 96 ? 3.353 -7.270 -1.061 1.00 96.06 96 LEU A O 1
ATOM 759 N N . ILE A 1 97 ? 3.715 -5.474 -2.388 1.00 96.56 97 ILE A N 1
ATOM 760 C CA . ILE A 1 97 ? 3.858 -6.151 -3.675 1.00 96.56 97 ILE A CA 1
ATOM 761 C C . ILE A 1 97 ? 5.182 -5.680 -4.271 1.00 96.56 97 ILE A C 1
ATOM 763 O O . ILE A 1 97 ? 5.343 -4.492 -4.545 1.00 96.56 97 ILE A O 1
ATOM 767 N N . ASP A 1 98 ? 6.109 -6.604 -4.488 1.00 95.06 98 ASP A N 1
ATOM 768 C CA . ASP A 1 98 ? 7.396 -6.343 -5.127 1.00 95.06 98 ASP A CA 1
ATOM 769 C C . ASP A 1 98 ? 7.398 -6.972 -6.518 1.00 95.06 98 ASP A C 1
ATOM 771 O O . ASP A 1 98 ? 7.167 -8.180 -6.664 1.00 95.06 98 ASP A O 1
ATOM 775 N N . SER A 1 99 ? 7.648 -6.152 -7.540 1.00 95.69 99 SER A N 1
ATOM 776 C CA . SER A 1 99 ? 7.689 -6.613 -8.925 1.00 95.69 99 SER A CA 1
ATOM 777 C C . SER A 1 99 ? 8.741 -7.713 -9.108 1.00 95.69 99 SER A C 1
ATOM 779 O O . SER A 1 99 ? 9.765 -7.743 -8.419 1.00 95.69 99 SER A O 1
ATOM 781 N N . ALA A 1 100 ? 8.497 -8.640 -10.037 1.00 93.94 100 ALA A N 1
ATOM 782 C CA . ALA A 1 100 ? 9.384 -9.785 -10.258 1.00 93.94 100 ALA A CA 1
ATOM 783 C C . ALA A 1 100 ? 10.809 -9.359 -10.669 1.00 93.94 100 ALA A C 1
ATOM 785 O O . ALA A 1 100 ? 11.793 -9.962 -10.242 1.00 93.94 100 ALA A O 1
ATOM 786 N N . ASP A 1 101 ? 10.913 -8.273 -11.437 1.00 92.50 101 ASP A N 1
ATOM 787 C CA . ASP A 1 101 ? 12.162 -7.624 -11.849 1.00 92.50 101 ASP A CA 1
ATOM 788 C C . ASP A 1 101 ? 12.774 -6.714 -10.762 1.00 92.50 101 ASP A C 1
ATOM 790 O O . ASP A 1 101 ? 13.878 -6.200 -10.930 1.00 92.50 101 ASP A O 1
ATOM 794 N N . ARG A 1 102 ? 12.081 -6.536 -9.628 1.00 88.88 102 ARG A N 1
ATOM 795 C CA . ARG A 1 102 ? 12.475 -5.700 -8.484 1.00 88.88 102 ARG A CA 1
ATOM 796 C C . ARG A 1 102 ? 12.750 -4.240 -8.840 1.00 88.88 102 ARG A C 1
ATOM 798 O O . ARG A 1 102 ? 13.558 -3.595 -8.171 1.00 88.88 102 ARG A O 1
ATOM 805 N N . THR A 1 103 ? 12.073 -3.720 -9.858 1.00 92.81 103 THR A N 1
ATOM 806 C CA . THR A 1 103 ? 12.136 -2.308 -10.264 1.00 92.81 103 THR A CA 1
ATOM 807 C C . THR A 1 103 ? 11.042 -1.458 -9.628 1.00 92.81 103 THR A C 1
ATOM 809 O O . THR A 1 103 ? 11.106 -0.231 -9.675 1.00 92.81 103 THR A O 1
ATOM 812 N N . TRP A 1 104 ? 10.041 -2.081 -9.003 1.00 94.38 104 TRP A N 1
ATOM 813 C CA . TRP A 1 104 ? 8.906 -1.396 -8.403 1.00 94.38 104 TRP A CA 1
ATOM 814 C C . TRP A 1 104 ? 8.448 -2.093 -7.126 1.00 94.38 104 TRP A C 1
ATOM 816 O O . TRP A 1 104 ? 8.461 -3.320 -7.020 1.00 94.38 104 TRP A O 1
ATOM 826 N N . THR A 1 105 ? 7.996 -1.300 -6.161 1.00 95.56 105 THR A N 1
ATOM 827 C CA . THR A 1 105 ? 7.309 -1.808 -4.975 1.00 95.56 105 THR A CA 1
ATOM 828 C C . THR A 1 105 ? 6.040 -1.015 -4.729 1.00 95.56 105 THR A C 1
ATOM 830 O O . THR A 1 105 ? 5.996 0.198 -4.946 1.00 95.56 105 THR A O 1
ATOM 833 N N . THR A 1 106 ? 5.008 -1.715 -4.274 1.00 97.25 106 THR A N 1
ATOM 834 C CA . THR A 1 106 ? 3.729 -1.145 -3.864 1.00 97.25 106 THR A CA 1
ATOM 835 C C . THR A 1 106 ? 3.470 -1.501 -2.413 1.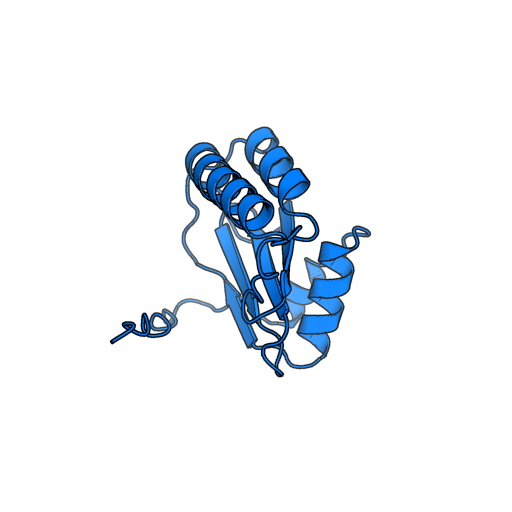00 97.25 106 THR A C 1
ATOM 837 O O . THR A 1 106 ? 3.524 -2.664 -2.030 1.00 97.25 106 THR A O 1
ATOM 840 N N . LEU A 1 107 ? 3.143 -0.498 -1.616 1.00 96.06 107 LEU A N 1
ATOM 841 C CA . LEU A 1 107 ? 2.632 -0.608 -0.265 1.00 96.06 107 LEU A CA 1
ATOM 842 C C . LEU A 1 107 ? 1.113 -0.558 -0.255 1.00 96.06 107 LEU A C 1
ATOM 844 O O . LEU A 1 107 ? 0.506 0.335 -0.839 1.00 96.06 107 LEU A O 1
ATOM 848 N N . LEU A 1 108 ? 0.529 -1.498 0.473 1.00 96.94 108 LEU A N 1
ATOM 849 C CA . LEU A 1 108 ? -0.904 -1.652 0.651 1.00 96.94 108 LEU A CA 1
ATOM 850 C C . LEU A 1 108 ? -1.299 -1.230 2.062 1.00 96.94 108 LEU A C 1
ATOM 852 O O . LEU A 1 108 ? -0.604 -1.560 3.029 1.00 96.94 108 LEU A O 1
ATOM 856 N N . PHE A 1 109 ? -2.448 -0.574 2.170 1.00 95.69 109 PHE A N 1
ATOM 857 C CA . PHE A 1 109 ? -3.142 -0.307 3.421 1.00 95.69 109 PHE A CA 1
ATOM 858 C C . PHE A 1 109 ? -4.513 -0.953 3.353 1.00 95.69 109 PHE A C 1
ATOM 860 O O . PHE A 1 109 ? -5.325 -0.599 2.503 1.00 95.69 109 PHE A O 1
ATOM 867 N N . LEU A 1 110 ? -4.755 -1.907 4.240 1.00 96.12 110 LEU A N 1
ATOM 868 C CA . LEU A 1 110 ? -5.985 -2.685 4.284 1.00 96.12 110 LEU A CA 1
ATOM 869 C C . LEU A 1 110 ? -6.728 -2.393 5.588 1.00 96.12 110 LEU A C 1
ATOM 871 O O . LEU A 1 110 ? -6.119 -1.983 6.584 1.00 96.12 110 LEU A O 1
ATOM 875 N N . THR A 1 111 ? -8.031 -2.652 5.598 1.00 95.62 111 THR A N 1
ATOM 876 C CA . THR A 1 111 ? -8.825 -2.678 6.829 1.00 95.62 111 THR A CA 1
ATOM 877 C C . THR A 1 111 ? -8.248 -3.668 7.846 1.00 95.62 111 THR A C 1
ATOM 879 O O . THR A 1 111 ? -7.461 -4.560 7.521 1.00 95.62 111 THR A O 1
ATOM 882 N N . GLU A 1 112 ? -8.620 -3.498 9.113 1.00 94.50 112 GLU A N 1
ATOM 883 C CA . GLU A 1 112 ? -8.140 -4.313 10.236 1.00 94.50 112 GLU A CA 1
ATOM 884 C C . GLU A 1 112 ? -8.321 -5.827 10.045 1.00 94.50 112 GLU A C 1
ATOM 886 O O . GLU A 1 112 ? -7.479 -6.610 10.486 1.00 94.50 112 GLU A O 1
ATOM 891 N N . ASP A 1 113 ? -9.402 -6.236 9.388 1.00 92.38 113 ASP A N 1
ATOM 892 C CA . ASP A 1 113 ? -9.732 -7.620 9.041 1.00 92.38 113 ASP A CA 1
ATOM 893 C C . ASP A 1 113 ? -9.103 -8.077 7.710 1.00 92.38 113 ASP A C 1
ATOM 895 O O . ASP A 1 113 ? -9.092 -9.268 7.409 1.00 92.38 113 ASP A O 1
ATOM 899 N N . GLY A 1 114 ? -8.523 -7.152 6.941 1.00 92.94 114 GLY A N 1
ATOM 900 C CA . GLY A 1 114 ? -7.923 -7.402 5.633 1.00 92.94 114 GLY A CA 1
ATOM 901 C C . GLY A 1 114 ? -8.930 -7.565 4.493 1.00 92.94 114 GLY A C 1
ATOM 902 O O . GLY A 1 114 ? -8.528 -7.992 3.414 1.00 92.94 114 GLY A O 1
ATOM 903 N N . SER A 1 115 ? -10.212 -7.261 4.716 1.00 93.25 115 SER A N 1
ATOM 904 C CA . SER A 1 115 ? -11.284 -7.486 3.737 1.00 93.25 115 SER A CA 1
ATOM 905 C C . SER A 1 115 ? -11.396 -6.402 2.664 1.00 93.25 115 SER A C 1
ATOM 907 O O . SER A 1 115 ? -11.991 -6.655 1.621 1.00 93.25 115 SER A O 1
ATOM 909 N N . ALA A 1 116 ? -10.822 -5.215 2.885 1.00 94.81 116 ALA A N 1
ATOM 910 C CA . ALA A 1 116 ? -10.861 -4.117 1.926 1.00 94.81 116 ALA A CA 1
ATOM 911 C C . ALA A 1 116 ? -9.532 -3.359 1.846 1.00 94.81 116 ALA A C 1
ATOM 913 O O . ALA A 1 116 ? -8.836 -3.167 2.848 1.00 94.81 116 ALA A O 1
ATOM 914 N N . LEU A 1 117 ? -9.205 -2.882 0.642 1.00 96.38 117 LEU A N 1
ATOM 915 C CA . LEU A 1 117 ? -8.120 -1.934 0.411 1.00 96.38 117 LEU A CA 1
ATOM 916 C C . LEU A 1 117 ? -8.598 -0.522 0.760 1.00 96.38 117 LEU A C 1
ATOM 918 O O . LEU A 1 117 ? -9.584 -0.039 0.215 1.00 96.38 117 LEU A O 1
ATOM 922 N N . LEU A 1 118 ? -7.885 0.143 1.666 1.00 95.38 118 LEU A N 1
ATOM 923 C CA . LEU A 1 118 ? -8.111 1.551 1.993 1.00 95.38 118 LEU A CA 1
ATOM 924 C C . LEU A 1 118 ? -7.362 2.466 1.028 1.00 95.38 118 LEU A C 1
ATOM 926 O O . LEU A 1 118 ? -7.893 3.480 0.592 1.00 95.38 118 LEU A O 1
ATOM 930 N N . ALA A 1 119 ? -6.106 2.126 0.743 1.00 95.44 119 ALA A N 1
ATOM 931 C CA . ALA A 1 119 ? -5.250 2.847 -0.186 1.00 95.44 119 ALA A CA 1
ATOM 932 C C . ALA A 1 119 ? -4.040 1.988 -0.561 1.00 95.44 119 ALA A C 1
ATOM 934 O O . ALA A 1 119 ? -3.640 1.089 0.186 1.00 95.44 119 ALA A O 1
ATOM 935 N N . CYS A 1 120 ? -3.381 2.331 -1.661 1.00 96.38 120 CYS A N 1
ATOM 936 C CA . CYS A 1 120 ? -2.036 1.853 -1.931 1.00 96.38 120 CYS A CA 1
ATOM 937 C C . CYS A 1 120 ? -1.133 2.982 -2.433 1.00 96.38 120 C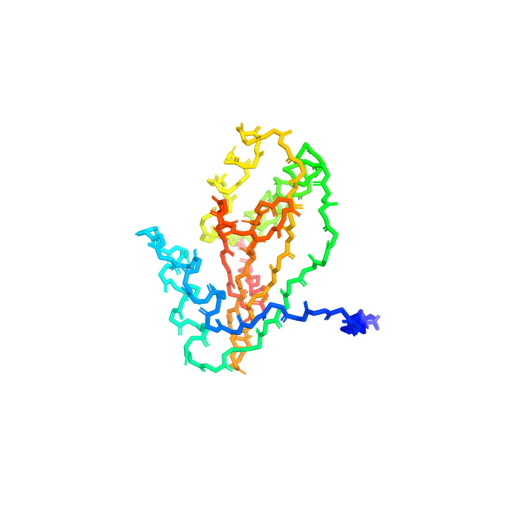YS A C 1
ATOM 939 O O . CYS A 1 120 ? -1.584 4.081 -2.753 1.00 96.38 120 CYS A O 1
ATOM 941 N N . ALA A 1 121 ? 0.169 2.729 -2.414 1.00 97.00 121 ALA A N 1
ATOM 942 C CA . ALA A 1 121 ? 1.177 3.667 -2.876 1.00 97.00 121 ALA A CA 1
ATOM 943 C C . ALA A 1 121 ? 2.374 2.913 -3.440 1.00 97.00 121 ALA A C 1
ATOM 945 O O . ALA A 1 121 ? 2.726 1.864 -2.911 1.00 97.00 121 ALA A O 1
ATOM 946 N N . GLY A 1 122 ? 3.045 3.447 -4.456 1.00 95.94 122 GLY A N 1
ATOM 947 C CA . GLY A 1 122 ? 4.178 2.766 -5.077 1.00 95.94 122 GLY A CA 1
ATOM 948 C C . GLY A 1 122 ? 5.339 3.679 -5.438 1.00 95.94 122 GLY A C 1
ATOM 949 O O . GLY A 1 122 ? 5.199 4.897 -5.534 1.00 95.94 122 GLY A O 1
ATOM 950 N N . TRP A 1 123 ? 6.516 3.087 -5.600 1.00 94.94 123 TRP A N 1
ATOM 951 C CA . TRP A 1 123 ? 7.736 3.794 -5.988 1.00 94.94 123 TRP A CA 1
ATOM 952 C C . TRP A 1 123 ? 8.758 2.840 -6.621 1.00 94.94 123 TRP A C 1
ATOM 954 O O . TRP A 1 123 ? 8.704 1.629 -6.374 1.00 94.94 123 TRP A O 1
ATOM 964 N N . PRO A 1 124 ? 9.711 3.364 -7.416 1.00 92.19 124 PRO A N 1
ATOM 965 C CA . PRO A 1 124 ? 10.737 2.537 -8.034 1.00 92.19 124 PRO A CA 1
ATOM 966 C C . PRO A 1 124 ? 11.727 1.946 -7.016 1.00 92.19 124 PRO A C 1
ATOM 968 O O . PRO A 1 124 ? 11.971 2.503 -5.937 1.00 92.19 124 PRO A O 1
ATOM 971 N N . LEU A 1 125 ? 12.304 0.806 -7.393 1.00 84.50 125 LEU A N 1
ATOM 972 C CA . LEU A 1 125 ? 13.380 0.097 -6.713 1.00 84.50 125 LEU A CA 1
ATOM 973 C C . LEU A 1 125 ? 14.622 -0.044 -7.633 1.00 84.50 125 LEU A C 1
ATOM 975 O O . LEU A 1 125 ? 14.464 -0.222 -8.838 1.00 84.50 125 LEU A O 1
ATOM 979 N N . PRO A 1 126 ? 15.857 0.012 -7.082 1.00 73.38 126 PRO A N 1
ATOM 980 C CA . PRO A 1 126 ? 16.154 0.549 -5.752 1.00 73.38 126 PRO A CA 1
ATOM 981 C C . PRO A 1 126 ? 15.630 1.989 -5.657 1.00 73.38 126 PRO A C 1
ATOM 983 O O . PRO A 1 126 ? 15.250 2.565 -6.668 1.00 73.38 126 PRO A O 1
ATOM 986 N N . LEU A 1 127 ? 15.553 2.574 -4.459 1.00 66.06 127 LEU A N 1
ATOM 987 C CA . LEU A 1 127 ? 15.280 4.011 -4.355 1.00 66.06 127 LEU A CA 1
ATOM 988 C C . LEU A 1 127 ? 16.446 4.731 -5.054 1.00 66.06 127 LEU A C 1
ATOM 990 O O . LEU A 1 127 ? 17.466 4.982 -4.413 1.00 66.06 127 LEU A O 1
ATOM 994 N N . VAL A 1 128 ? 16.347 4.928 -6.372 1.00 59.41 128 VAL A N 1
ATOM 995 C CA . VAL A 1 128 ? 17.353 5.600 -7.185 1.00 59.41 128 VAL A CA 1
ATOM 996 C C . VAL A 1 128 ? 17.321 7.036 -6.706 1.00 59.41 128 VAL A C 1
ATOM 998 O O . VAL A 1 128 ? 16.306 7.722 -6.790 1.00 59.41 128 VAL A O 1
ATOM 1001 N N . ILE A 1 129 ? 18.417 7.413 -6.066 1.00 55.84 129 ILE A N 1
ATOM 1002 C CA . ILE A 1 129 ? 18.647 8.746 -5.543 1.00 55.84 129 ILE A CA 1
ATOM 1003 C C . ILE A 1 129 ? 18.982 9.582 -6.770 1.00 55.84 129 ILE A C 1
ATOM 1005 O O . ILE A 1 129 ? 19.995 9.315 -7.413 1.00 55.84 129 ILE A O 1
ATOM 1009 N N . SER A 1 130 ? 18.146 10.558 -7.107 1.00 49.97 130 SER A N 1
ATOM 1010 C CA . SER A 1 130 ? 18.595 11.634 -7.984 1.00 49.97 130 SER A CA 1
ATOM 1011 C C . SER A 1 130 ? 19.768 12.301 -7.267 1.00 49.97 130 SER A C 1
ATOM 1013 O O . SER A 1 130 ? 19.611 12.717 -6.114 1.00 49.97 130 SER A O 1
ATOM 1015 N N . GLU A 1 131 ? 20.955 12.326 -7.881 1.00 4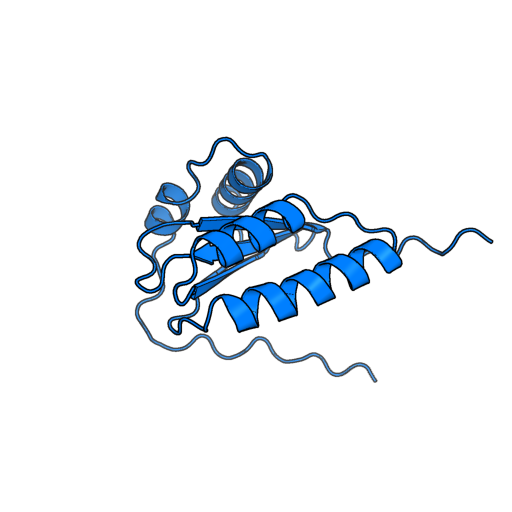3.09 131 GLU A N 1
ATOM 1016 C CA . GLU A 1 131 ? 22.055 13.136 -7.354 1.00 43.09 131 GLU A CA 1
ATOM 1017 C C . GLU A 1 131 ? 21.528 14.563 -7.129 1.00 43.09 131 GLU A C 1
ATOM 1019 O O . GLU A 1 131 ? 20.770 15.065 -7.968 1.00 43.09 131 GLU A O 1
ATOM 1024 N N . PRO A 1 132 ? 21.830 15.197 -5.980 1.00 41.69 132 PRO A N 1
ATOM 1025 C CA . PRO A 1 132 ? 21.444 16.585 -5.785 1.00 41.69 132 PRO A CA 1
ATOM 1026 C C . PRO A 1 132 ? 22.051 17.409 -6.930 1.00 41.69 132 PRO A C 1
ATOM 1028 O O . PRO A 1 132 ? 23.200 17.148 -7.296 1.00 41.69 132 PRO A O 1
ATOM 1031 N N . PRO A 1 133 ? 21.309 18.365 -7.519 1.00 46.31 133 PRO A N 1
ATOM 1032 C CA . PRO A 1 133 ? 21.903 19.264 -8.496 1.00 46.31 133 PRO A CA 1
ATOM 1033 C C . PRO A 1 133 ? 23.106 19.959 -7.844 1.00 46.31 133 PRO A C 1
ATOM 1035 O O . PRO A 1 133 ? 22.996 20.428 -6.707 1.00 46.31 133 PRO A O 1
ATOM 1038 N N . LEU A 1 134 ? 24.245 19.922 -8.544 1.00 48.75 134 LEU A N 1
ATOM 1039 C CA . LEU A 1 134 ? 25.484 20.610 -8.171 1.00 48.75 134 LEU A CA 1
ATOM 1040 C C . LEU A 1 134 ? 25.255 22.114 -7.992 1.00 48.75 134 LEU A C 1
ATOM 1042 O O . LEU A 1 134 ? 24.487 22.688 -8.800 1.00 48.75 134 LEU A O 1
#

Foldseek 3Di:
DDDDPPPPPQPPDPWPDLVLVLVQLPDPFPLSVVLNVQSVQVWDKGKDLAFDFLVVVLVVLVVVQVVLVVQVWHKRFSVVLSVLSVVVRGTWIKMKTAGPVRQKMKIFTAPNRRNHTSTMIMGTPPSPGDDPDD

Radius of gyration: 14.88 Å; chains: 1; bounding box: 40×40×29 Å

pLDDT: mean 85.28, std 18.9, range [26.62, 97.75]